Protein AF-A0A2T7TQ64-F1 (afdb_monomer_lite)

pLDDT: mean 73.46, std 13.97, range [43.22, 88.12]

Secondary structure (DSSP, 8-state):
--------STHHHHGGGHHHHHHHHHH-TT--HHHHHHHHHHHH-----HHHHHHHHHHTT------

Foldseek 3Di:
DDDPPPPPPLVVVVVVCLVVLLVVCVVCLPQQLVNSQVCCCVVPVRHDDSVSSVVSCVVVVNDRPDD

Structure (mmCIF, N/CA/C/O backbone):
data_AF-A0A2T7TQ64-F1
#
_entry.id   AF-A0A2T7TQ64-F1
#
loop_
_atom_site.group_PDB
_atom_site.id
_atom_site.type_symbol
_atom_site.label_atom_id
_atom_site.label_alt_id
_atom_site.label_comp_id
_atom_site.label_asym_id
_atom_site.label_entity_id
_atom_site.label_seq_id
_atom_site.pdbx_PDB_ins_code
_atom_site.Cartn_x
_atom_site.Cartn_y
_atom_site.Cartn_z
_atom_site.occupancy
_atom_site.B_iso_or_equiv
_atom_site.auth_seq_id
_atom_site.auth_comp_id
_atom_site.auth_asym_id
_atom_site.auth_atom_id
_atom_site.pdbx_PDB_model_num
ATOM 1 N N . ALA A 1 1 ? 17.796 23.064 -17.574 1.00 49.09 1 ALA A N 1
ATOM 2 C CA . ALA A 1 1 ? 16.492 22.375 -17.719 1.00 49.09 1 ALA A CA 1
ATOM 3 C C . ALA A 1 1 ? 16.345 21.397 -16.558 1.00 49.09 1 ALA A C 1
ATOM 5 O O . ALA A 1 1 ? 17.331 20.715 -16.294 1.00 49.09 1 ALA A O 1
ATOM 6 N N . PRO A 1 2 ? 15.221 21.338 -15.818 1.00 50.47 2 PRO A N 1
ATOM 7 C CA . PRO A 1 2 ? 15.146 20.437 -14.679 1.00 50.47 2 PRO A CA 1
ATOM 8 C C . PRO A 1 2 ? 15.030 18.996 -15.178 1.00 50.47 2 PRO A C 1
ATOM 10 O O . PRO A 1 2 ? 14.358 18.707 -16.173 1.00 50.47 2 PRO A O 1
ATOM 13 N N . VAL A 1 3 ? 15.748 18.112 -14.493 1.00 43.22 3 VAL A N 1
ATOM 14 C CA . VAL A 1 3 ? 15.820 16.679 -14.759 1.00 43.22 3 VAL A CA 1
ATOM 15 C C . VAL A 1 3 ? 14.403 16.124 -14.691 1.00 43.22 3 VAL A C 1
ATOM 17 O O . VAL A 1 3 ? 13.775 16.125 -13.634 1.00 43.22 3 VAL A O 1
ATOM 20 N N . ARG A 1 4 ? 13.874 15.674 -15.832 1.00 47.09 4 ARG A N 1
ATOM 21 C CA . ARG A 1 4 ? 12.645 14.884 -15.869 1.00 47.09 4 ARG A CA 1
ATOM 22 C C . ARG A 1 4 ? 12.973 13.578 -15.153 1.00 47.09 4 ARG A C 1
ATOM 24 O O . ARG A 1 4 ? 13.481 12.653 -15.777 1.00 47.09 4 ARG A O 1
ATOM 31 N N . GLN A 1 5 ? 12.739 13.524 -13.841 1.00 52.84 5 GLN A N 1
ATOM 32 C CA . GLN A 1 5 ? 12.634 12.273 -13.102 1.00 52.84 5 GLN A CA 1
ATOM 33 C C . GLN A 1 5 ? 11.466 11.518 -13.730 1.00 52.84 5 GLN A C 1
ATOM 35 O O . GLN A 1 5 ? 10.300 11.714 -13.386 1.00 52.84 5 GLN A O 1
ATOM 40 N N . GLY A 1 6 ? 11.789 10.741 -14.763 1.00 44.88 6 GLY A N 1
ATOM 41 C CA . GLY A 1 6 ? 10.869 9.852 -15.434 1.00 44.88 6 GLY A CA 1
ATOM 42 C C . GLY A 1 6 ? 10.334 8.905 -14.382 1.00 44.88 6 GLY A C 1
ATOM 43 O O . GLY A 1 6 ? 11.038 8.004 -13.935 1.00 44.88 6 GLY A O 1
ATOM 44 N N . ARG A 1 7 ? 9.095 9.151 -13.953 1.00 52.53 7 ARG A N 1
ATOM 45 C CA . ARG A 1 7 ? 8.321 8.197 -13.170 1.00 52.53 7 ARG A CA 1
ATOM 46 C C . ARG A 1 7 ? 8.429 6.856 -13.902 1.00 52.53 7 ARG A C 1
ATOM 48 O O . ARG A 1 7 ? 8.088 6.822 -15.088 1.00 52.53 7 ARG A O 1
ATOM 55 N N . PRO A 1 8 ? 8.922 5.785 -13.259 1.00 52.94 8 PRO A N 1
ATOM 56 C CA . PRO A 1 8 ? 9.059 4.509 -13.936 1.00 52.94 8 PRO A CA 1
ATOM 57 C C . PRO A 1 8 ? 7.689 4.105 -14.501 1.00 52.94 8 PRO A C 1
ATOM 59 O O . PRO A 1 8 ? 6.668 4.327 -13.835 1.00 52.94 8 PRO A O 1
ATOM 62 N N . PRO A 1 9 ? 7.626 3.531 -15.715 1.00 48.53 9 PRO A N 1
ATOM 63 C CA . PRO A 1 9 ? 6.390 3.046 -16.321 1.00 48.53 9 PRO A CA 1
ATOM 64 C C . PRO A 1 9 ? 5.916 1.754 -15.622 1.00 48.53 9 PRO A C 1
ATOM 66 O O . PRO A 1 9 ? 5.713 0.722 -16.248 1.00 48.53 9 PRO A O 1
ATOM 69 N N . GLY A 1 10 ? 5.746 1.789 -14.298 1.00 51.00 10 GLY A N 1
ATOM 70 C CA . GLY A 1 10 ? 5.303 0.660 -13.473 1.00 51.00 10 GLY A CA 1
ATOM 71 C C . GLY A 1 10 ? 3.786 0.441 -13.476 1.00 51.00 10 GLY A C 1
ATOM 72 O O . GLY A 1 10 ? 3.301 -0.518 -12.885 1.00 51.00 10 GLY A O 1
ATOM 73 N N . GLY A 1 11 ? 3.017 1.302 -14.153 1.00 53.00 11 GLY A N 1
ATOM 74 C CA . GLY A 1 11 ? 1.551 1.281 -14.099 1.00 53.00 11 GLY A CA 1
ATOM 75 C C . GLY A 1 11 ? 0.898 0.023 -14.682 1.00 53.00 11 GLY A C 1
ATOM 76 O O . GLY A 1 11 ? -0.183 -0.341 -14.239 1.00 53.00 11 GLY A O 1
ATOM 77 N N . ARG A 1 12 ? 1.537 -0.674 -15.636 1.00 56.97 12 ARG A N 1
ATOM 78 C CA . ARG A 1 12 ? 0.927 -1.871 -16.253 1.00 56.97 12 ARG A CA 1
ATOM 79 C C . ARG A 1 12 ? 0.973 -3.115 -15.373 1.00 56.97 12 ARG A C 1
ATOM 81 O O . ARG A 1 12 ? 0.039 -3.898 -15.432 1.00 56.97 12 ARG A O 1
ATOM 88 N N . LYS A 1 13 ? 2.020 -3.298 -14.560 1.00 65.88 13 LYS A N 1
ATOM 89 C CA . LYS A 1 13 ? 2.085 -4.439 -13.628 1.00 65.88 13 LYS A CA 1
ATOM 90 C C . LYS A 1 13 ? 1.124 -4.261 -12.456 1.00 65.88 13 LYS A C 1
ATOM 92 O O . LYS A 1 13 ? 0.585 -5.243 -11.974 1.00 65.88 13 LYS A O 1
ATOM 97 N N . LEU A 1 14 ? 0.872 -3.016 -12.044 1.00 73.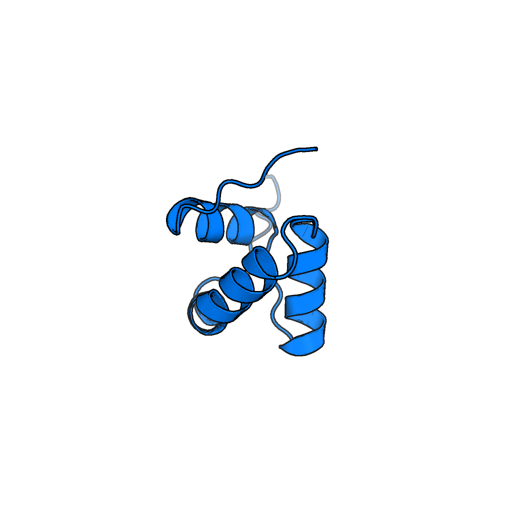12 14 LEU A N 1
ATOM 98 C CA . LEU A 1 14 ? 0.033 -2.707 -10.887 1.00 73.12 14 LEU A CA 1
ATOM 99 C C . LEU A 1 14 ? -1.418 -3.184 -11.037 1.00 73.12 14 LEU A C 1
ATOM 101 O O . LEU A 1 14 ? -2.018 -3.563 -10.042 1.00 73.12 14 LEU A O 1
ATOM 105 N N . ALA A 1 15 ? -1.955 -3.213 -12.261 1.00 72.50 15 ALA A N 1
ATOM 106 C CA . ALA A 1 15 ? -3.317 -3.682 -12.525 1.00 72.50 15 ALA A CA 1
ATOM 107 C C . ALA A 1 15 ? -3.534 -5.146 -12.094 1.00 72.50 15 ALA A C 1
ATOM 109 O O . ALA A 1 15 ? -4.596 -5.489 -11.592 1.00 72.50 15 ALA A O 1
ATOM 110 N N . SER A 1 16 ? -2.514 -6.005 -12.212 1.00 80.69 16 SER A N 1
ATOM 111 C CA . SER A 1 16 ? -2.587 -7.393 -11.729 1.00 80.69 16 SER A CA 1
ATOM 112 C C . SER A 1 16 ? -2.633 -7.496 -10.201 1.00 80.69 16 SER A C 1
ATOM 114 O O . SER A 1 16 ? -3.174 -8.462 -9.677 1.00 80.69 16 SER A O 1
ATOM 116 N N . TYR A 1 17 ? -2.103 -6.493 -9.496 1.00 82.81 17 TYR A N 1
ATOM 117 C CA . TYR A 1 17 ? -2.067 -6.428 -8.031 1.00 82.81 17 TYR A CA 1
ATOM 118 C C . TYR A 1 17 ? -3.111 -5.461 -7.461 1.00 82.81 17 TYR A C 1
ATOM 120 O O . TYR A 1 17 ? -3.121 -5.191 -6.265 1.00 82.81 17 TYR A O 1
ATOM 128 N N . GLU A 1 18 ? -4.006 -4.936 -8.299 1.00 79.69 18 GLU A N 1
ATOM 129 C CA . GLU A 1 18 ? -5.069 -4.017 -7.896 1.00 79.69 18 GLU A CA 1
ATOM 130 C C . GLU A 1 18 ? -5.992 -4.666 -6.863 1.00 79.69 18 GLU A C 1
ATOM 132 O O . GLU A 1 18 ? -6.254 -4.070 -5.825 1.00 79.69 18 GLU A O 1
ATOM 137 N N . ALA A 1 19 ? -6.385 -5.923 -7.091 1.00 83.19 19 ALA A N 1
ATOM 138 C CA . ALA A 1 19 ? -7.179 -6.698 -6.142 1.00 83.19 19 ALA A CA 1
ATOM 139 C C . ALA A 1 19 ? -6.443 -6.938 -4.813 1.00 83.19 19 ALA A C 1
ATOM 141 O O . ALA A 1 19 ? -7.059 -6.826 -3.759 1.00 83.19 19 ALA A O 1
ATOM 142 N N . PHE A 1 20 ? -5.132 -7.209 -4.848 1.00 84.94 20 PHE A N 1
ATOM 143 C CA . PHE A 1 20 ? -4.318 -7.372 -3.637 1.00 84.94 20 PHE A CA 1
ATOM 144 C C . PHE A 1 20 ? -4.263 -6.076 -2.827 1.00 84.94 20 PHE A C 1
ATOM 146 O O . PHE A 1 20 ? -4.510 -6.088 -1.628 1.00 84.94 20 PHE A O 1
ATOM 153 N N . LEU A 1 21 ? -4.013 -4.944 -3.489 1.00 82.44 21 LEU A N 1
ATOM 154 C CA . LEU A 1 21 ? -3.983 -3.626 -2.853 1.00 82.44 21 LEU A CA 1
ATOM 155 C C . LEU A 1 21 ? -5.333 -3.252 -2.245 1.00 82.44 21 LEU A C 1
ATOM 157 O O . LEU A 1 21 ? -5.383 -2.677 -1.160 1.00 82.44 21 LEU A O 1
ATOM 161 N N . LEU A 1 22 ? -6.417 -3.590 -2.941 1.00 81.69 22 LEU A N 1
ATOM 162 C CA . LEU A 1 22 ? -7.775 -3.382 -2.464 1.00 81.69 22 LEU A CA 1
ATOM 163 C C . LEU A 1 22 ? -8.056 -4.248 -1.230 1.00 81.69 22 LEU A C 1
ATOM 165 O O . LEU A 1 22 ? -8.566 -3.751 -0.234 1.00 81.69 22 LEU A O 1
ATOM 169 N N . HIS A 1 23 ? -7.653 -5.520 -1.262 1.00 84.69 23 HIS A N 1
ATOM 170 C CA . HIS A 1 23 ? -7.847 -6.451 -0.154 1.00 84.69 23 HIS A CA 1
ATOM 171 C C . HIS A 1 23 ? -6.990 -6.095 1.066 1.00 84.69 23 HIS A C 1
ATOM 173 O O . HIS A 1 23 ? -7.489 -6.117 2.184 1.00 84.69 23 HIS A O 1
ATOM 179 N N . ALA A 1 24 ? -5.735 -5.691 0.859 1.00 82.94 24 ALA A N 1
ATOM 180 C CA . ALA A 1 24 ? -4.859 -5.188 1.912 1.00 82.94 24 ALA A CA 1
ATOM 181 C C . ALA A 1 24 ? -5.397 -3.880 2.517 1.00 82.94 24 ALA A C 1
ATOM 183 O O . ALA A 1 24 ? -5.367 -3.703 3.732 1.00 82.94 24 ALA A O 1
ATOM 184 N N . GLY A 1 25 ? -5.946 -2.987 1.685 1.00 80.44 25 GLY A N 1
ATOM 185 C CA . GLY A 1 25 ? -6.613 -1.767 2.139 1.00 80.44 25 GLY A CA 1
ATOM 186 C C . GLY A 1 25 ? -7.892 -2.031 2.942 1.00 80.44 25 GLY A C 1
ATOM 187 O O . GLY A 1 25 ? -8.113 -1.350 3.939 1.00 80.44 25 GLY A O 1
ATOM 188 N N . GLU A 1 26 ? -8.712 -3.010 2.537 1.00 80.81 26 GLU A N 1
ATOM 189 C CA . GLU A 1 26 ? -9.919 -3.438 3.274 1.00 80.81 26 GLU A CA 1
ATOM 190 C C . GLU A 1 26 ? -9.532 -4.102 4.604 1.00 80.81 26 GLU A C 1
ATOM 192 O O . GLU A 1 26 ? -10.112 -3.812 5.649 1.00 80.81 26 GLU A O 1
ATOM 197 N N . ALA A 1 27 ? -8.541 -4.998 4.573 1.00 81.88 27 ALA A N 1
ATOM 198 C CA . ALA A 1 27 ? -8.091 -5.749 5.741 1.00 81.88 27 ALA A CA 1
ATOM 199 C C . ALA A 1 27 ? -7.436 -4.840 6.788 1.00 81.88 27 ALA A C 1
ATOM 201 O O . ALA A 1 27 ? -7.572 -5.078 7.989 1.00 81.88 27 ALA A O 1
ATOM 202 N N . GLN A 1 28 ? -6.739 -3.792 6.342 1.00 78.69 28 GLN A N 1
ATOM 203 C CA . GLN A 1 28 ? -6.044 -2.863 7.220 1.00 78.69 28 GLN A CA 1
ATOM 204 C C . GLN A 1 28 ? -6.256 -1.411 6.776 1.00 78.69 28 GLN A C 1
ATOM 206 O O . GLN A 1 28 ? -5.356 -0.793 6.218 1.00 78.69 28 GLN A O 1
ATOM 211 N N . PRO A 1 29 ? -7.404 -0.792 7.096 1.00 69.19 29 PRO A N 1
ATOM 212 C CA . PRO A 1 29 ? -7.705 0.585 6.689 1.00 69.19 29 PRO A CA 1
ATOM 213 C C . PRO A 1 29 ? -6.803 1.642 7.350 1.00 69.19 29 PRO A C 1
ATOM 215 O O . PRO A 1 29 ? -6.835 2.809 6.965 1.00 69.19 29 PRO A O 1
ATOM 218 N N . ALA A 1 30 ? -6.014 1.251 8.356 1.00 75.88 30 ALA A N 1
ATOM 219 C CA . ALA A 1 30 ? -5.026 2.100 9.016 1.00 75.88 30 ALA A CA 1
ATOM 220 C C . ALA A 1 30 ? -3.642 2.073 8.346 1.00 75.88 30 ALA A C 1
ATOM 222 O O . ALA A 1 30 ? -2.783 2.861 8.742 1.00 75.88 30 ALA A O 1
ATOM 223 N N . ILE A 1 31 ? -3.399 1.183 7.373 1.00 81.69 31 ILE A N 1
ATOM 224 C CA . ILE A 1 31 ? -2.098 1.128 6.704 1.00 81.69 31 ILE A CA 1
ATOM 225 C C . ILE A 1 31 ? -1.861 2.423 5.933 1.00 81.69 31 ILE A C 1
ATOM 227 O O . ILE A 1 31 ? -2.728 2.934 5.233 1.00 81.69 31 ILE A O 1
ATOM 231 N N . THR A 1 32 ? -0.684 3.013 6.044 1.00 83.31 32 THR A N 1
ATOM 232 C CA . THR A 1 32 ? -0.407 4.219 5.266 1.00 83.31 32 THR A CA 1
ATOM 233 C C . THR A 1 32 ? -0.108 3.857 3.805 1.00 83.31 32 THR A C 1
ATOM 235 O O . THR A 1 32 ? 0.368 2.770 3.486 1.00 83.31 32 THR A O 1
ATOM 238 N N . MET A 1 33 ? -0.348 4.777 2.865 1.00 83.00 33 MET A N 1
ATOM 239 C CA . MET A 1 33 ? 0.014 4.564 1.452 1.00 83.00 33 MET A CA 1
ATOM 240 C C . MET A 1 33 ? 1.486 4.153 1.215 1.00 83.00 33 MET A C 1
ATOM 242 O O . MET A 1 33 ? 1.709 3.300 0.354 1.00 83.00 33 MET A O 1
ATOM 246 N N . PRO A 1 34 ? 2.503 4.732 1.894 1.00 83.12 34 PRO A N 1
ATOM 247 C CA . PRO A 1 34 ? 3.880 4.258 1.757 1.00 83.12 34 PRO A CA 1
ATOM 248 C C . PRO A 1 34 ? 4.103 2.854 2.331 1.00 83.12 34 PRO A C 1
ATOM 250 O O . PRO A 1 34 ? 4.862 2.100 1.733 1.00 83.12 34 PRO A O 1
ATOM 253 N N . GLU A 1 35 ? 3.429 2.468 3.417 1.00 87.00 35 GLU A N 1
ATOM 254 C CA . GLU A 1 35 ? 3.499 1.093 3.937 1.00 87.00 35 GLU A CA 1
ATOM 255 C C . GLU A 1 35 ? 2.856 0.097 2.976 1.00 87.00 35 GLU A C 1
ATOM 257 O O . GLU A 1 35 ? 3.435 -0.945 2.692 1.00 87.00 35 GLU A O 1
ATOM 262 N N . LEU A 1 36 ? 1.712 0.446 2.386 1.00 84.81 36 LEU A N 1
ATOM 263 C CA . LEU A 1 36 ? 1.079 -0.381 1.361 1.00 84.81 36 LEU A CA 1
ATOM 264 C C . LEU A 1 36 ? 1.992 -0.562 0.134 1.00 84.81 36 LEU A C 1
ATOM 266 O O . LEU A 1 36 ? 2.040 -1.635 -0.463 1.00 84.81 36 LEU A O 1
ATOM 270 N N . ALA A 1 37 ? 2.752 0.475 -0.234 1.00 84.38 37 ALA A N 1
ATOM 271 C CA . ALA A 1 37 ? 3.758 0.387 -1.290 1.00 84.38 37 ALA A CA 1
ATOM 272 C C . ALA A 1 37 ? 4.958 -0.491 -0.897 1.00 84.38 37 ALA A C 1
ATOM 274 O O . ALA A 1 37 ? 5.485 -1.199 -1.754 1.00 84.38 37 ALA A O 1
ATOM 275 N N . ALA A 1 38 ? 5.383 -0.447 0.368 1.00 87.38 38 ALA A N 1
ATOM 276 C CA . ALA A 1 38 ? 6.450 -1.292 0.893 1.00 87.38 38 ALA A CA 1
ATOM 277 C C . ALA A 1 38 ? 6.029 -2.768 0.926 1.00 87.38 38 ALA A C 1
ATOM 279 O O . ALA A 1 38 ? 6.758 -3.601 0.402 1.00 87.38 38 ALA A O 1
ATOM 280 N N . LEU A 1 39 ? 4.819 -3.077 1.405 1.00 86.19 39 LEU A N 1
ATOM 281 C CA . LEU A 1 39 ? 4.267 -4.436 1.373 1.00 86.19 39 LEU A CA 1
ATOM 282 C C . LEU A 1 39 ? 4.208 -4.992 -0.048 1.00 86.19 39 LEU A C 1
ATOM 284 O O . LEU A 1 39 ? 4.618 -6.120 -0.293 1.00 86.19 39 LEU A O 1
ATOM 288 N N . LEU A 1 40 ? 3.748 -4.187 -1.009 1.00 85.88 40 LEU A N 1
ATOM 289 C CA . LEU A 1 40 ? 3.701 -4.593 -2.413 1.00 85.88 40 LEU A CA 1
ATOM 290 C C . LEU A 1 40 ? 5.104 -4.897 -2.977 1.00 85.88 40 LEU A C 1
ATOM 292 O O . LEU A 1 40 ? 5.274 -5.787 -3.816 1.00 85.88 40 LEU A O 1
ATOM 296 N N . LEU A 1 41 ? 6.115 -4.159 -2.523 1.00 85.62 41 LEU A N 1
ATOM 297 C CA . LEU A 1 41 ? 7.500 -4.396 -2.897 1.00 85.62 41 LEU A CA 1
ATOM 298 C C . LEU A 1 41 ? 8.065 -5.659 -2.233 1.00 85.62 41 LEU A C 1
ATOM 300 O O . LEU A 1 41 ? 8.758 -6.414 -2.904 1.00 85.62 41 LEU A O 1
ATOM 304 N N . GLU A 1 42 ? 7.766 -5.901 -0.961 1.00 88.12 42 GLU A N 1
ATOM 305 C CA . GLU A 1 42 ? 8.256 -7.068 -0.220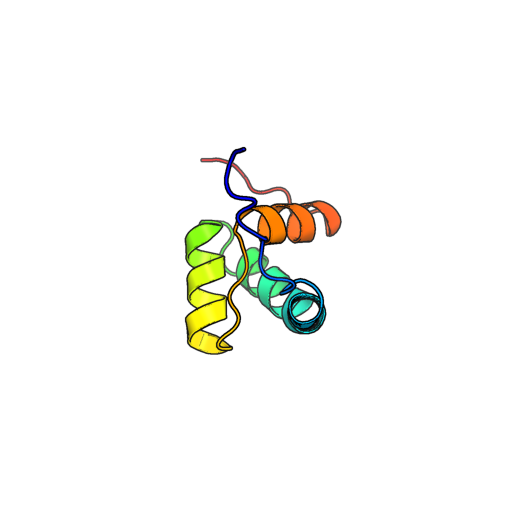 1.00 88.12 42 GLU A CA 1
ATOM 306 C C . GLU A 1 42 ? 7.597 -8.376 -0.683 1.00 88.12 42 GLU A C 1
ATOM 308 O O . GLU A 1 42 ? 8.302 -9.343 -0.960 1.00 88.12 42 GLU A O 1
ATOM 313 N N . GLU A 1 43 ? 6.271 -8.398 -0.848 1.00 87.62 43 GLU A N 1
ATOM 314 C CA . GLU A 1 43 ? 5.515 -9.589 -1.275 1.00 87.62 43 GLU A CA 1
ATOM 315 C C . GLU A 1 43 ? 5.676 -9.894 -2.769 1.00 87.62 4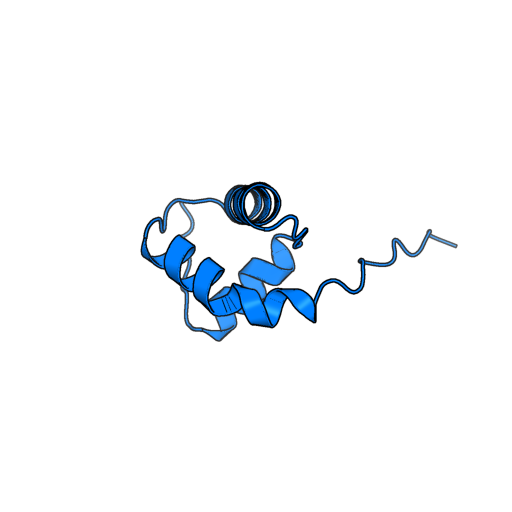3 GLU A C 1
ATOM 317 O O . GLU A 1 43 ? 5.786 -11.051 -3.179 1.00 87.62 43 GLU A O 1
ATOM 322 N N . HIS A 1 44 ? 5.662 -8.861 -3.617 1.00 84.81 44 HIS A N 1
ATOM 323 C CA . HIS A 1 44 ? 5.565 -9.041 -5.070 1.00 84.81 44 HIS A CA 1
ATOM 324 C C . HIS A 1 44 ? 6.743 -8.462 -5.857 1.00 84.81 44 HIS A C 1
ATOM 326 O O . HIS A 1 44 ? 6.799 -8.616 -7.080 1.00 84.81 44 HIS A O 1
ATOM 332 N N . GLY A 1 45 ? 7.688 -7.776 -5.208 1.00 83.38 45 GLY A N 1
ATOM 333 C CA . GLY A 1 45 ? 8.786 -7.103 -5.906 1.00 83.38 45 GLY A CA 1
ATOM 334 C C . GLY A 1 45 ? 8.321 -5.915 -6.755 1.00 83.38 45 GLY A C 1
ATOM 335 O O . GLY A 1 45 ? 9.032 -5.485 -7.668 1.00 83.38 45 GLY A O 1
ATOM 336 N N . VAL A 1 46 ? 7.105 -5.402 -6.522 1.00 82.75 46 VAL A N 1
ATOM 337 C CA . VAL A 1 46 ? 6.503 -4.350 -7.347 1.00 82.75 46 VAL A CA 1
ATOM 338 C C . VAL A 1 46 ? 6.597 -3.004 -6.647 1.00 82.75 46 VAL A C 1
ATOM 340 O O . VAL A 1 46 ? 5.942 -2.742 -5.647 1.00 82.75 46 VAL A O 1
ATOM 343 N N . ILE A 1 47 ? 7.371 -2.100 -7.247 1.00 80.12 47 ILE A N 1
ATOM 344 C CA . ILE A 1 47 ? 7.485 -0.719 -6.781 1.00 80.12 47 ILE A CA 1
ATOM 345 C C . ILE A 1 47 ? 6.316 0.098 -7.339 1.00 80.12 47 ILE A C 1
ATOM 347 O O . ILE A 1 47 ? 6.236 0.358 -8.544 1.00 80.12 47 ILE A O 1
ATOM 351 N N . ALA A 1 48 ? 5.434 0.554 -6.451 1.00 80.50 48 ALA A N 1
ATOM 352 C CA . ALA A 1 48 ? 4.361 1.487 -6.771 1.00 80.50 48 ALA A CA 1
ATOM 353 C C . ALA A 1 48 ? 4.546 2.810 -6.024 1.00 80.50 48 ALA A C 1
ATOM 355 O O . ALA A 1 48 ? 4.890 2.843 -4.849 1.00 80.50 48 ALA A O 1
ATOM 356 N N . ALA A 1 49 ? 4.287 3.930 -6.701 1.00 82.31 49 ALA A N 1
ATOM 357 C CA . ALA A 1 49 ? 4.282 5.224 -6.027 1.00 82.31 49 ALA A CA 1
ATOM 358 C C . ALA A 1 49 ? 3.017 5.358 -5.150 1.00 82.31 49 ALA A C 1
ATOM 360 O O . ALA A 1 49 ? 1.926 5.068 -5.655 1.00 82.31 49 ALA A O 1
ATOM 361 N N . PRO A 1 50 ? 3.108 5.907 -3.923 1.00 81.06 50 PRO A N 1
ATOM 362 C CA . PRO A 1 50 ? 1.953 6.124 -3.041 1.00 81.06 50 PRO A CA 1
ATOM 363 C C . PRO A 1 50 ? 0.804 6.899 -3.708 1.00 81.06 50 PRO A C 1
ATOM 365 O O . PRO A 1 50 ? -0.367 6.572 -3.545 1.00 81.06 50 PRO A O 1
ATOM 368 N N . ALA A 1 51 ? 1.127 7.883 -4.556 1.00 81.12 51 ALA A N 1
ATOM 369 C CA . ALA A 1 51 ? 0.130 8.632 -5.325 1.00 81.12 51 ALA A CA 1
ATOM 370 C C . ALA A 1 51 ? -0.599 7.781 -6.387 1.00 81.12 51 ALA A C 1
ATOM 372 O O . ALA A 1 51 ? -1.735 8.090 -6.748 1.00 81.12 51 ALA A O 1
ATOM 373 N N . THR A 1 52 ? 0.042 6.732 -6.924 1.00 80.44 52 THR A N 1
ATOM 374 C CA . THR A 1 52 ? -0.625 5.765 -7.813 1.00 80.44 52 THR A CA 1
ATOM 375 C C . THR A 1 52 ? -1.616 4.920 -7.022 1.00 80.44 52 THR A C 1
ATOM 377 O O . THR A 1 52 ? -2.742 4.756 -7.477 1.00 80.44 52 THR A O 1
ATOM 380 N N . LEU A 1 53 ? -1.208 4.434 -5.844 1.00 81.56 53 LEU A N 1
ATOM 381 C CA . LEU A 1 53 ? -2.059 3.640 -4.956 1.00 81.56 53 LEU A CA 1
ATOM 382 C C . LEU A 1 53 ? -3.289 4.433 -4.526 1.00 81.56 53 LEU A C 1
ATOM 384 O O . LEU A 1 53 ? -4.404 3.965 -4.704 1.00 81.56 53 LEU A O 1
ATOM 388 N N . SER A 1 54 ? -3.099 5.680 -4.091 1.00 80.19 54 SER A N 1
ATOM 389 C CA . SER A 1 54 ? -4.211 6.566 -3.739 1.00 80.19 54 SER A CA 1
ATOM 390 C C . SER A 1 54 ? -5.181 6.772 -4.909 1.00 80.19 54 SER A C 1
ATOM 392 O O . SER A 1 54 ? -6.384 6.650 -4.717 1.00 80.19 54 SER A O 1
ATOM 394 N N . ARG A 1 55 ? -4.699 7.011 -6.142 1.00 80.75 55 ARG A N 1
ATOM 395 C CA . ARG A 1 55 ? -5.590 7.123 -7.318 1.00 80.75 55 ARG A CA 1
ATOM 396 C C . ARG A 1 55 ? -6.348 5.838 -7.624 1.00 80.75 55 ARG A C 1
ATOM 398 O O . ARG A 1 55 ? -7.510 5.917 -8.009 1.00 80.75 55 ARG A O 1
ATOM 405 N N . LEU A 1 56 ? -5.678 4.697 -7.509 1.00 80.38 56 LEU A N 1
ATOM 406 C CA . LEU A 1 56 ? -6.259 3.382 -7.752 1.00 80.38 56 LEU A CA 1
ATOM 407 C C . LEU A 1 56 ? -7.352 3.087 -6.720 1.00 80.38 56 LEU A C 1
ATOM 409 O O . LEU A 1 56 ? -8.487 2.827 -7.098 1.00 80.38 56 LEU A O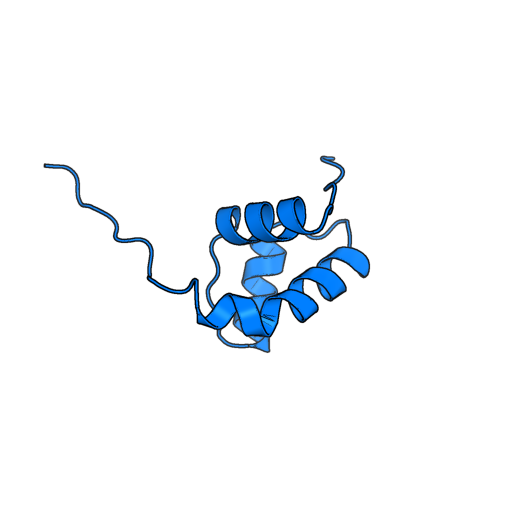 1
ATOM 413 N N . LEU A 1 57 ? -7.056 3.273 -5.436 1.00 78.81 57 LEU A N 1
ATOM 414 C CA . LEU A 1 57 ? -8.014 3.103 -4.347 1.00 78.81 57 LEU A CA 1
ATOM 415 C C . LEU A 1 57 ? -9.196 4.077 -4.471 1.00 78.81 57 LEU A C 1
ATOM 417 O O . LEU A 1 57 ? -10.345 3.641 -4.485 1.00 78.81 57 LEU A O 1
ATOM 421 N N . CYS A 1 58 ? -8.951 5.374 -4.682 1.00 82.25 58 CYS A N 1
ATOM 422 C CA . CYS A 1 58 ? -10.034 6.343 -4.884 1.00 82.25 58 CYS A CA 1
ATOM 423 C C . CYS A 1 58 ? -10.949 5.970 -6.064 1.00 82.25 58 CYS A C 1
ATOM 425 O O . CYS A 1 58 ? -12.147 6.234 -6.014 1.00 82.25 58 CYS A O 1
ATOM 427 N N . ARG A 1 59 ? -10.412 5.350 -7.126 1.00 81.75 59 ARG A N 1
ATOM 428 C CA . ARG A 1 59 ? -11.207 4.890 -8.276 1.00 81.75 59 ARG A CA 1
ATOM 429 C C . ARG A 1 59 ? -12.123 3.712 -7.930 1.00 81.75 59 ARG A C 1
ATOM 431 O O . ARG A 1 59 ? -13.189 3.603 -8.527 1.00 81.75 59 ARG A O 1
ATOM 438 N N . HIS A 1 60 ? -11.737 2.881 -6.965 1.00 77.69 60 HIS A N 1
ATOM 439 C CA . HIS A 1 60 ? -12.557 1.787 -6.428 1.00 77.69 60 HIS A CA 1
ATOM 440 C C . HIS A 1 60 ? -13.503 2.222 -5.305 1.00 77.69 60 HIS A C 1
ATOM 442 O O . HIS A 1 60 ? -14.144 1.383 -4.684 1.00 77.69 60 HIS 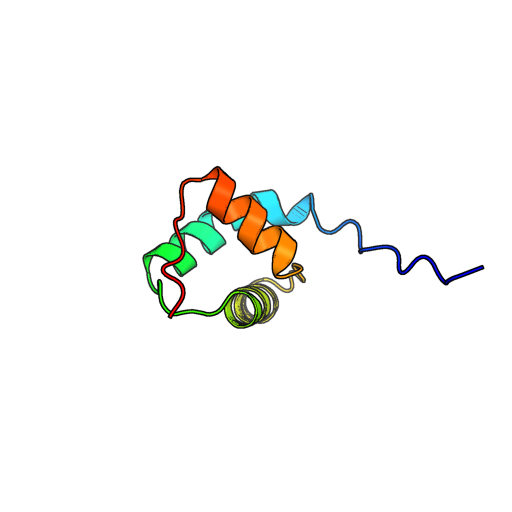A O 1
ATOM 448 N N . GLY A 1 61 ? -13.610 3.525 -5.028 1.00 74.81 61 GLY A N 1
ATOM 449 C CA . 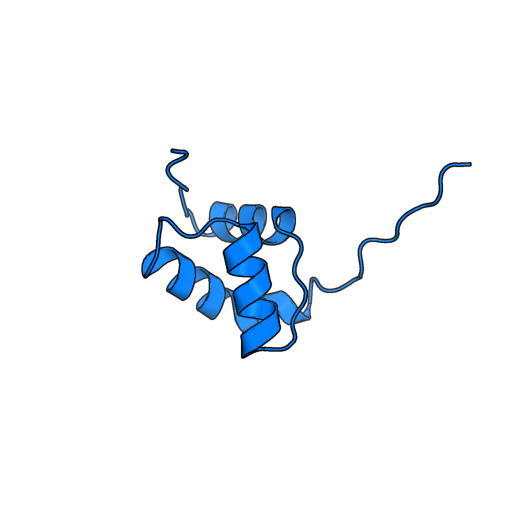GLY A 1 61 ? -14.475 4.036 -3.963 1.00 74.81 61 GLY A CA 1
ATOM 450 C C . GLY A 1 61 ? -13.876 3.908 -2.563 1.00 74.81 61 GLY A C 1
ATOM 451 O O . GLY A 1 61 ? -14.554 4.209 -1.581 1.00 74.81 61 GLY A O 1
ATOM 452 N N . PHE A 1 62 ? -12.599 3.529 -2.452 1.00 73.00 62 PHE A N 1
ATOM 453 C CA . PHE A 1 62 ? -11.911 3.548 -1.171 1.00 73.00 62 PHE A CA 1
ATOM 454 C C . PHE A 1 62 ? -11.792 4.979 -0.670 1.00 73.00 62 PHE A C 1
ATOM 456 O O . PHE A 1 62 ? -11.081 5.812 -1.238 1.00 73.00 62 PHE A O 1
ATOM 463 N N . THR A 1 63 ? -12.475 5.249 0.433 1.00 60.12 63 THR A N 1
ATOM 464 C CA . THR A 1 63 ? -12.371 6.518 1.138 1.00 60.12 63 THR A CA 1
ATOM 465 C C . THR A 1 63 ? -11.448 6.295 2.320 1.00 60.12 63 THR A C 1
ATOM 467 O O . THR A 1 63 ? -11.875 5.832 3.374 1.00 60.12 63 THR A O 1
ATOM 470 N N . TYR A 1 64 ? -10.161 6.591 2.136 1.00 61.06 64 TYR A N 1
ATOM 471 C CA . TYR A 1 64 ? -9.219 6.577 3.251 1.00 61.06 64 TYR A CA 1
ATOM 472 C C . TYR A 1 64 ? -9.687 7.593 4.291 1.00 61.06 64 TYR A C 1
ATOM 474 O O . TYR A 1 64 ? -9.708 8.799 4.023 1.00 61.06 64 TYR A O 1
ATOM 482 N N . LYS A 1 65 ? -10.070 7.115 5.479 1.00 48.28 65 LYS A N 1
ATOM 483 C CA . LYS A 1 65 ? -10.224 7.997 6.633 1.00 48.28 65 LYS A CA 1
ATOM 484 C C . LYS A 1 65 ? -8.832 8.491 6.988 1.00 48.28 65 LYS A C 1
ATOM 486 O O . LYS A 1 65 ? -8.015 7.754 7.525 1.00 48.28 65 LYS A O 1
ATOM 491 N N . LYS A 1 66 ? -8.568 9.740 6.623 1.00 45.62 66 LYS A N 1
ATOM 492 C CA . LYS A 1 66 ? -7.433 10.501 7.132 1.00 45.62 66 LYS A CA 1
ATOM 493 C C . LYS A 1 66 ? -7.506 10.459 8.671 1.00 45.62 66 LYS A C 1
ATOM 495 O O . LYS A 1 66 ? -8.559 10.854 9.182 1.00 45.62 66 LYS A O 1
ATOM 500 N N . PRO A 1 67 ? -6.490 9.954 9.392 1.00 46.59 67 PRO A N 1
ATOM 501 C CA . PRO A 1 67 ? -6.324 10.329 10.790 1.00 46.59 67 PRO A CA 1
ATOM 502 C C . PRO A 1 67 ? -6.024 11.831 10.904 1.00 46.59 67 PRO A C 1
ATOM 504 O O . PRO A 1 67 ? -5.514 12.423 9.916 1.00 46.59 67 PRO A O 1
#

Sequence (67 aa):
APVRQGRPPGGRKLASYEAFLLHAGEAQPAITMPELAALLLEEHGVIAAPATLSRLLCRHGFTYKKP

Radius of gyration: 12.53 Å; chains: 1; bounding box: 31×32×28 Å